Protein AF-D9J2D9-F1 (afdb_monomer_lite)

Radius of gyration: 13.53 Å; chains: 1; bounding box: 32×25×32 Å

InterPro domains:
  IPR009071 High mobility group box domain [PF00505] (1-61)
  IPR009071 High mobility group box domain [PS50118] (1-61)
  IPR009071 High mobility group box domain [SM00398] (1-61)
  IPR036910 High mobility group box domain superfamily [G3DSA:1.10.30.10] (1-61)
  IPR036910 High mobility group box domain superfamily [SSF47095] (1-61)
  IPR050140 SRY-related HMG-box transcription factor-like [PTHR10270] (1-61)

Organism: NCBI:txid80717

Secondary structure (DSSP, 8-state):
-HHHHHHHHHHHHHHHH-TTS-HHHHHHHHHHHHHHS-HHHHHHHHHHHHHHHHHHHHH--

Foldseek 3Di:
DLLVVQLVVCLVVVCVVPVPDDPVVSSVVSVVCVVVDDPVSSVVSVVVVVVVVVVCVVVPD

pLDDT: mean 90.58, std 5.35, range [64.12, 94.5]

Sequence (61 aa):
NAWIIYRSANHAIVKNANPGLSNNEISSLISRMWCDESAAVRKHYSQLAELAKLQHQRDYP

Structure (mmCIF, N/CA/C/O backbone):
data_AF-D9J2D9-F1
#
_entry.id   AF-D9J2D9-F1
#
loop_
_atom_site.group_PDB
_atom_site.id
_atom_site.type_symbol
_atom_site.label_atom_id
_atom_site.label_alt_id
_atom_site.label_comp_id
_atom_site.label_asym_id
_atom_site.label_entity_id
_atom_site.label_seq_id
_atom_site.pdbx_PDB_ins_code
_atom_site.Cartn_x
_atom_site.Cartn_y
_atom_site.Cartn_z
_atom_site.occupancy
_atom_site.B_iso_or_equiv
_atom_site.auth_seq_id
_atom_site.auth_comp_id
_atom_site.auth_asym_id
_atom_site.auth_atom_id
_atom_site.pdbx_PDB_model_num
ATOM 1 N N . ASN A 1 1 ? 7.688 2.313 -5.689 1.00 86.88 1 ASN A N 1
ATOM 2 C CA . ASN A 1 1 ? 7.595 1.361 -4.552 1.00 86.88 1 ASN A CA 1
ATOM 3 C C . ASN A 1 1 ? 6.210 0.739 -4.462 1.00 86.88 1 ASN A C 1
ATOM 5 O O . ASN A 1 1 ? 5.237 1.482 -4.412 1.00 86.88 1 ASN A O 1
ATOM 9 N N . ALA A 1 2 ? 6.129 -0.595 -4.396 1.00 91.75 2 ALA A N 1
ATOM 10 C CA . ALA A 1 2 ? 4.870 -1.360 -4.372 1.00 91.75 2 ALA A CA 1
ATOM 11 C C . ALA A 1 2 ? 3.953 -0.976 -3.204 1.00 91.75 2 ALA A C 1
ATOM 13 O O . ALA A 1 2 ? 2.770 -0.706 -3.396 1.00 91.75 2 ALA A O 1
ATOM 14 N N . TRP A 1 3 ? 4.533 -0.843 -2.008 1.00 89.94 3 TRP A N 1
ATOM 15 C CA . TRP A 1 3 ? 3.806 -0.453 -0.800 1.00 89.94 3 TRP A CA 1
ATOM 16 C C . TRP A 1 3 ? 3.152 0.932 -0.906 1.00 89.94 3 TRP A C 1
ATOM 18 O O . TRP A 1 3 ? 2.061 1.130 -0.389 1.00 89.94 3 TRP A O 1
ATOM 28 N N . ILE A 1 4 ? 3.773 1.888 -1.608 1.00 90.88 4 ILE A N 1
ATOM 29 C CA . ILE A 1 4 ? 3.211 3.239 -1.773 1.00 90.88 4 ILE A CA 1
ATOM 30 C C . ILE A 1 4 ? 1.954 3.201 -2.645 1.00 90.88 4 ILE A C 1
ATOM 32 O O . ILE A 1 4 ? 0.956 3.830 -2.301 1.00 90.88 4 ILE A O 1
ATOM 36 N N . ILE A 1 5 ? 1.983 2.425 -3.734 1.00 92.19 5 ILE A N 1
ATOM 37 C CA . ILE A 1 5 ? 0.827 2.234 -4.621 1.00 92.19 5 ILE A CA 1
ATOM 38 C C . ILE A 1 5 ? -0.301 1.543 -3.849 1.00 92.19 5 ILE A C 1
ATOM 40 O O . ILE A 1 5 ? -1.432 2.026 -3.837 1.00 92.19 5 ILE A O 1
ATOM 44 N N . TYR A 1 6 ? 0.029 0.462 -3.137 1.00 93.38 6 TYR A N 1
ATOM 45 C CA . TYR A 1 6 ? -0.921 -0.274 -2.307 1.00 93.38 6 TYR A CA 1
ATOM 46 C C . TYR A 1 6 ? -1.553 0.605 -1.224 1.00 93.38 6 TYR A C 1
ATOM 48 O O . TYR A 1 6 ? -2.775 0.641 -1.078 1.00 93.38 6 TYR A O 1
ATOM 56 N N . ARG A 1 7 ? -0.729 1.350 -0.480 1.00 93.81 7 ARG A N 1
ATOM 57 C CA . ARG A 1 7 ? -1.195 2.240 0.580 1.00 93.81 7 ARG A CA 1
ATOM 58 C C . ARG A 1 7 ? -2.084 3.333 0.026 1.00 93.81 7 ARG A C 1
ATOM 60 O O . ARG A 1 7 ? -3.131 3.558 0.607 1.00 93.81 7 ARG A O 1
ATOM 67 N N . SER A 1 8 ? -1.705 3.983 -1.072 1.00 92.00 8 SER A N 1
ATOM 68 C CA . SER A 1 8 ? -2.522 5.042 -1.674 1.00 92.00 8 SER A CA 1
ATOM 69 C C . SER A 1 8 ? -3.915 4.528 -2.061 1.00 92.00 8 SER A C 1
ATOM 71 O O . SER A 1 8 ? -4.919 5.132 -1.684 1.00 92.00 8 SER A O 1
ATOM 73 N N . ALA A 1 9 ? -3.980 3.356 -2.706 1.00 91.44 9 ALA A N 1
ATOM 74 C CA . ALA A 1 9 ? -5.240 2.725 -3.097 1.00 91.44 9 ALA A CA 1
ATOM 75 C C . ALA A 1 9 ? -6.124 2.367 -1.886 1.00 91.44 9 ALA A C 1
ATOM 77 O O . ALA A 1 9 ? -7.323 2.639 -1.885 1.00 91.44 9 ALA A O 1
ATOM 78 N N . ASN A 1 10 ? -5.531 1.807 -0.828 1.00 93.56 10 ASN A N 1
ATOM 79 C CA . ASN A 1 10 ? -6.270 1.373 0.360 1.00 93.56 10 ASN A CA 1
ATOM 80 C C . ASN A 1 10 ? -6.567 2.508 1.348 1.00 93.56 10 ASN A C 1
ATOM 82 O O . ASN A 1 10 ? -7.519 2.418 2.118 1.00 93.56 10 ASN A O 1
ATOM 86 N N . HIS A 1 11 ? -5.791 3.591 1.336 1.00 93.06 11 HIS A N 1
ATOM 87 C CA . HIS A 1 11 ? -5.944 4.693 2.283 1.00 93.06 11 HIS A CA 1
ATOM 88 C C . HIS A 1 11 ? -7.312 5.356 2.165 1.00 93.06 11 HIS A C 1
ATOM 90 O O . HIS A 1 11 ? -7.955 5.603 3.182 1.00 93.06 11 HIS A O 1
ATOM 96 N N . ALA A 1 12 ? -7.786 5.596 0.940 1.00 91.19 12 ALA A N 1
ATOM 97 C CA . ALA A 1 12 ? -9.119 6.147 0.716 1.00 91.19 12 ALA A CA 1
ATOM 98 C C . ALA A 1 12 ? -10.218 5.211 1.245 1.00 91.19 12 ALA A C 1
ATOM 100 O O . ALA A 1 12 ? -11.146 5.673 1.904 1.00 91.19 12 ALA A O 1
ATOM 101 N N . ILE A 1 13 ? -10.073 3.901 1.026 1.00 92.50 13 ILE A N 1
ATOM 102 C CA . ILE A 1 13 ? -11.034 2.881 1.468 1.00 92.50 13 ILE A CA 1
ATOM 103 C C . ILE A 1 13 ? -11.090 2.827 2.997 1.00 92.50 13 ILE A C 1
ATOM 105 O O . ILE A 1 13 ? -12.165 2.953 3.581 1.00 92.50 13 ILE A O 1
ATOM 109 N N . VAL A 1 14 ? -9.933 2.704 3.655 1.00 92.88 14 VAL A N 1
ATOM 110 C CA . VAL A 1 14 ? -9.844 2.621 5.120 1.00 92.88 14 VAL A CA 1
ATOM 111 C C . VAL A 1 14 ? -10.326 3.912 5.772 1.00 92.88 14 VAL A C 1
ATOM 113 O O . VAL A 1 14 ? -11.066 3.846 6.751 1.00 92.88 14 VAL A O 1
ATOM 116 N N . LYS A 1 15 ? -9.956 5.075 5.220 1.00 92.75 15 LYS A N 1
ATOM 117 C CA . LYS A 1 15 ? -10.408 6.380 5.716 1.00 92.75 15 LYS A CA 1
ATOM 118 C C . LYS A 1 15 ? -11.916 6.553 5.563 1.00 92.75 15 LYS A C 1
ATOM 120 O O . LYS A 1 15 ? -12.550 7.101 6.452 1.00 92.75 15 LYS A O 1
ATOM 125 N N . ASN A 1 16 ? -12.493 6.088 4.457 1.00 92.19 16 ASN A N 1
ATOM 126 C CA . ASN A 1 16 ? -13.935 6.176 4.245 1.00 92.19 16 ASN A CA 1
ATOM 127 C C . ASN A 1 16 ? -14.710 5.212 5.155 1.00 92.19 16 ASN A C 1
ATOM 129 O O . ASN A 1 16 ? -15.759 5.570 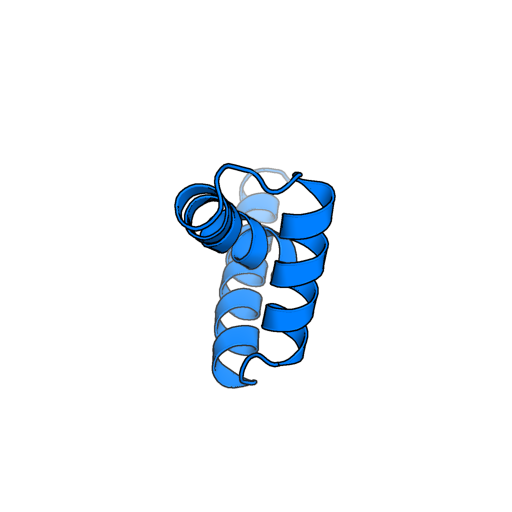5.675 1.00 92.19 16 ASN A O 1
ATOM 133 N N . ALA A 1 17 ? -14.175 4.011 5.384 1.00 92.25 17 ALA A N 1
ATOM 134 C CA . ALA A 1 17 ? -14.747 3.054 6.328 1.00 92.25 17 ALA A CA 1
ATOM 135 C C . ALA A 1 17 ? -14.590 3.508 7.791 1.00 92.25 1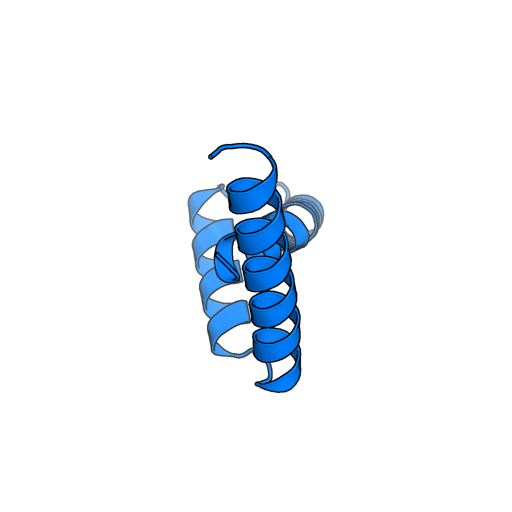7 ALA A C 1
ATOM 137 O O . ALA A 1 17 ? -15.427 3.186 8.628 1.00 92.25 17 ALA A O 1
ATOM 138 N N . ASN A 1 18 ? -13.529 4.259 8.099 1.00 89.38 18 ASN A N 1
ATOM 139 C CA . ASN A 1 18 ? -13.199 4.712 9.447 1.00 89.38 18 ASN A CA 1
ATOM 140 C C . ASN A 1 18 ? -12.790 6.197 9.443 1.00 89.38 18 ASN A C 1
ATOM 142 O O . ASN A 1 18 ? -11.611 6.520 9.621 1.00 89.38 18 ASN A O 1
ATOM 146 N N . PRO A 1 19 ? -13.747 7.124 9.266 1.00 88.12 19 PRO A N 1
ATOM 147 C CA . PRO A 1 19 ? -13.451 8.552 9.145 1.00 88.12 19 PRO A CA 1
ATOM 148 C C . PRO A 1 19 ? -12.868 9.174 10.422 1.00 88.12 19 PRO A C 1
ATOM 150 O O . PRO A 1 19 ? -12.300 10.261 10.359 1.00 88.12 19 PRO A O 1
ATOM 153 N N . GLY A 1 20 ? -12.987 8.494 11.567 1.00 91.12 20 GLY A N 1
ATOM 154 C CA . GLY A 1 20 ? -12.410 8.921 12.844 1.00 91.12 20 GLY A CA 1
ATOM 155 C C . GLY A 1 20 ? -10.961 8.483 13.082 1.00 91.12 20 GLY A C 1
ATOM 156 O O . GLY A 1 20 ? -10.361 8.946 14.047 1.00 91.12 20 GLY A O 1
ATOM 157 N N . LEU A 1 21 ? -10.392 7.607 12.243 1.00 92.06 21 LEU A N 1
ATOM 158 C CA . LEU A 1 21 ? -9.008 7.161 12.421 1.00 92.06 21 LEU A CA 1
ATOM 159 C C . LEU A 1 21 ? -8.017 8.214 11.934 1.00 92.06 21 LEU A C 1
ATOM 161 O O . LEU A 1 21 ? -8.170 8.821 10.870 1.00 92.06 21 LEU A O 1
ATOM 165 N N . SER A 1 22 ? -6.940 8.377 12.695 1.00 93.12 22 SER A N 1
ATOM 166 C CA . SER A 1 22 ? -5.822 9.221 12.294 1.00 93.12 22 SER A CA 1
ATOM 167 C C . SER A 1 22 ? -5.039 8.591 11.137 1.00 93.12 22 SER A C 1
ATOM 169 O O . SER A 1 22 ? -4.964 7.369 10.983 1.00 93.12 22 SER A O 1
ATOM 171 N N . ASN A 1 23 ? -4.359 9.421 10.341 1.00 90.06 23 ASN A N 1
ATOM 172 C CA . ASN A 1 23 ? -3.512 8.934 9.244 1.00 90.06 23 ASN A CA 1
ATOM 173 C C . ASN A 1 23 ? -2.441 7.926 9.720 1.00 90.06 23 ASN A C 1
ATOM 175 O O . ASN A 1 23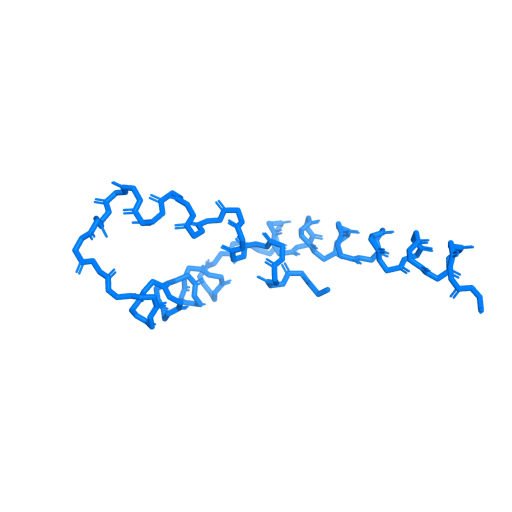 ? -2.055 7.030 8.963 1.00 90.06 23 ASN A O 1
ATOM 179 N N . ASN A 1 24 ? -1.968 8.046 10.965 1.00 92.12 24 ASN A N 1
ATOM 180 C CA . ASN A 1 24 ? -0.995 7.125 11.560 1.00 92.12 24 ASN A CA 1
ATOM 181 C C . ASN A 1 24 ? -1.605 5.743 11.831 1.00 92.12 24 ASN A C 1
ATOM 183 O O . ASN A 1 24 ? -0.988 4.721 11.514 1.00 92.12 24 ASN A O 1
ATOM 187 N N . GLU A 1 25 ? -2.831 5.702 12.351 1.00 93.81 25 GLU A N 1
ATOM 188 C CA . GLU A 1 25 ? -3.566 4.456 12.587 1.00 93.81 25 GLU A CA 1
ATOM 189 C C . GLU A 1 25 ? -3.918 3.770 11.270 1.00 93.81 25 GLU A C 1
ATOM 191 O O . GLU A 1 25 ? -3.661 2.577 11.112 1.00 93.81 25 GLU A O 1
ATOM 196 N N . ILE A 1 26 ? -4.387 4.538 10.281 1.00 93.75 26 ILE A N 1
ATOM 197 C CA . ILE A 1 26 ? -4.659 4.033 8.930 1.00 93.75 26 ILE A CA 1
ATOM 198 C C . ILE A 1 26 ? -3.388 3.424 8.324 1.00 93.75 26 ILE A C 1
ATOM 200 O O . ILE A 1 26 ? -3.417 2.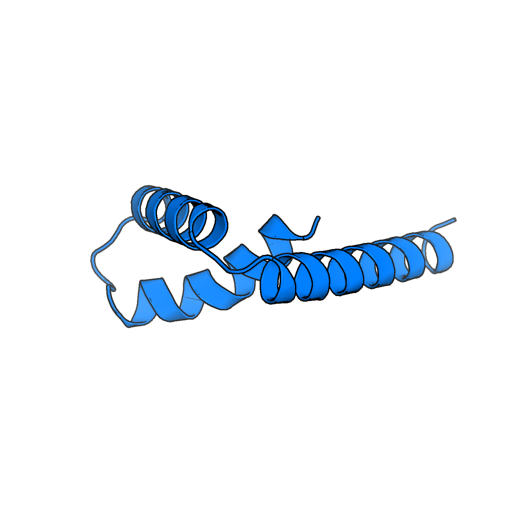333 7.758 1.00 93.75 26 ILE A O 1
ATOM 204 N N . SER A 1 27 ? -2.243 4.093 8.477 1.00 92.00 27 SER A N 1
ATOM 205 C CA . SER A 1 27 ? -0.965 3.595 7.950 1.00 92.00 27 SER A CA 1
ATOM 206 C C . SER A 1 27 ? -0.513 2.309 8.643 1.00 92.00 27 SER A C 1
ATOM 208 O O . SER A 1 27 ? -0.005 1.402 7.980 1.00 92.00 27 SER A O 1
ATOM 210 N N . SER A 1 28 ? -0.733 2.205 9.953 1.00 94.50 28 SER A N 1
ATOM 211 C CA . SER A 1 28 ? -0.431 1.000 10.731 1.00 94.50 28 SER A CA 1
ATOM 212 C C . SER A 1 28 ? -1.331 -0.169 10.327 1.00 94.50 28 SER A C 1
ATOM 214 O O . SER A 1 28 ? -0.844 -1.283 10.128 1.00 94.50 28 SER A O 1
ATOM 216 N N . LEU A 1 29 ? -2.627 0.093 10.123 1.00 93.75 29 LEU A N 1
ATOM 217 C CA . LEU A 1 29 ? -3.593 -0.905 9.672 1.00 93.75 29 LEU A CA 1
ATOM 218 C C . LEU A 1 29 ? -3.239 -1.431 8.280 1.00 93.75 29 LEU A C 1
ATOM 220 O O . LEU A 1 29 ? -3.100 -2.636 8.099 1.00 93.75 29 LEU A O 1
ATOM 224 N N . ILE A 1 30 ? -3.007 -0.536 7.319 1.00 94.38 30 ILE A N 1
ATOM 225 C CA . ILE A 1 30 ? -2.633 -0.910 5.948 1.00 94.38 30 ILE A CA 1
ATOM 226 C C . ILE A 1 30 ? -1.311 -1.678 5.927 1.00 94.38 30 ILE A C 1
ATOM 228 O O . ILE A 1 30 ? -1.147 -2.596 5.128 1.00 94.38 30 ILE A O 1
ATOM 232 N N . SER A 1 31 ? -0.365 -1.337 6.806 1.00 93.69 31 SER A N 1
ATOM 233 C CA . SER A 1 31 ? 0.896 -2.079 6.911 1.00 93.69 31 SER A CA 1
ATOM 234 C C . SER A 1 31 ? 0.670 -3.508 7.401 1.00 93.69 31 SER A C 1
ATOM 236 O O . SER A 1 31 ? 1.265 -4.431 6.851 1.00 93.69 31 SER A O 1
ATOM 238 N N . ARG A 1 32 ? -0.236 -3.717 8.369 1.00 94.25 32 ARG A N 1
ATOM 239 C CA . ARG A 1 32 ? -0.661 -5.068 8.771 1.00 94.25 32 ARG A CA 1
ATOM 240 C C . ARG A 1 32 ? -1.381 -5.797 7.645 1.00 94.25 32 ARG A C 1
ATOM 242 O O . ARG A 1 32 ? -1.016 -6.932 7.374 1.00 94.25 32 ARG A O 1
ATOM 249 N N . MET A 1 33 ? -2.315 -5.137 6.955 1.00 92.81 33 MET A N 1
ATOM 250 C CA . MET A 1 33 ? -2.997 -5.715 5.791 1.00 92.81 33 MET A CA 1
ATOM 251 C C . MET A 1 33 ? -1.979 -6.175 4.755 1.00 92.81 33 MET A C 1
ATOM 253 O O . MET A 1 33 ? -2.010 -7.321 4.353 1.00 92.81 33 MET A O 1
ATOM 257 N N . TRP A 1 34 ? -1.005 -5.335 4.399 1.00 92.88 34 TRP A N 1
ATOM 258 C CA . TRP A 1 34 ? 0.059 -5.701 3.464 1.00 92.88 34 TRP A CA 1
ATOM 259 C C . TRP A 1 34 ? 0.881 -6.911 3.933 1.00 92.88 34 TRP A C 1
ATOM 261 O O . TRP A 1 34 ? 1.251 -7.748 3.109 1.00 92.88 34 TRP A O 1
ATOM 271 N N . CYS A 1 35 ? 1.166 -7.015 5.238 1.00 92.19 35 CYS A N 1
ATOM 272 C CA . CYS A 1 35 ? 1.864 -8.151 5.852 1.00 92.19 35 CYS A CA 1
ATOM 273 C C . CYS A 1 35 ? 1.045 -9.456 5.864 1.00 92.19 35 CYS A C 1
ATOM 275 O O . CYS A 1 35 ? 1.645 -10.529 5.802 1.00 92.19 35 CYS A O 1
ATOM 277 N N . ASP A 1 36 ? -0.280 -9.365 5.896 1.00 94.06 36 ASP A N 1
ATOM 278 C CA . ASP A 1 36 ? -1.197 -10.512 5.834 1.00 94.06 36 ASP A CA 1
ATOM 279 C C . ASP A 1 36 ? -1.616 -10.855 4.391 1.00 94.06 36 ASP A C 1
ATOM 281 O O . ASP A 1 36 ? -2.047 -11.960 4.079 1.00 94.06 36 ASP A O 1
ATOM 285 N N . GLU A 1 37 ? -1.432 -9.901 3.480 1.00 93.06 37 GLU A N 1
ATOM 286 C CA . GLU A 1 37 ? -1.859 -10.001 2.096 1.00 93.06 37 GLU A CA 1
ATOM 287 C C . GLU A 1 37 ? -1.142 -11.125 1.337 1.00 93.06 37 GLU A C 1
ATOM 289 O O . GLU A 1 37 ? 0.056 -11.386 1.513 1.00 93.06 37 GLU A O 1
ATOM 294 N N . SER A 1 38 ? -1.871 -11.750 0.413 1.00 93.94 38 SER A N 1
ATOM 295 C CA . SER A 1 38 ? -1.362 -12.879 -0.360 1.00 93.94 38 SER A CA 1
ATOM 296 C C . SER A 1 38 ? -0.153 -12.514 -1.237 1.00 93.94 38 SER A C 1
ATOM 298 O O . SER A 1 38 ? -0.010 -11.403 -1.762 1.00 93.94 38 SER A O 1
ATOM 300 N N . ALA A 1 39 ? 0.715 -13.502 -1.479 1.00 91.25 39 ALA A N 1
ATOM 301 C CA . ALA A 1 39 ? 1.879 -13.332 -2.351 1.00 91.25 39 ALA A CA 1
ATOM 302 C C . ALA A 1 39 ? 1.495 -12.901 -3.781 1.00 91.25 39 ALA A C 1
ATOM 304 O O . ALA A 1 39 ? 2.248 -12.170 -4.426 1.00 91.25 39 ALA A O 1
ATOM 305 N N . ALA A 1 40 ? 0.317 -13.313 -4.264 1.00 93.12 40 ALA A N 1
ATOM 306 C CA . ALA A 1 40 ? -0.201 -12.927 -5.574 1.00 93.12 40 ALA A CA 1
ATOM 307 C C . ALA A 1 40 ? -0.451 -11.413 -5.664 1.00 93.12 40 ALA A C 1
ATOM 309 O O . ALA A 1 40 ? 0.007 -10.764 -6.606 1.00 93.12 40 ALA A O 1
ATOM 310 N N . VAL A 1 41 ? -1.100 -10.838 -4.651 1.00 92.31 41 VAL A N 1
ATOM 311 C CA . VAL A 1 41 ? -1.376 -9.399 -4.583 1.00 92.31 41 VAL A CA 1
ATOM 312 C C . VAL A 1 41 ? -0.077 -8.612 -4.429 1.00 92.31 41 VAL A C 1
ATOM 314 O O . VAL A 1 41 ? 0.163 -7.667 -5.180 1.00 92.31 41 VAL A O 1
ATOM 317 N N . ARG A 1 42 ? 0.835 -9.044 -3.547 1.00 91.31 42 ARG A N 1
ATOM 318 C CA . ARG A 1 42 ? 2.160 -8.408 -3.436 1.00 91.31 42 ARG A CA 1
ATOM 319 C C . ARG A 1 42 ? 2.909 -8.405 -4.765 1.00 91.31 42 ARG A C 1
ATOM 321 O O . ARG A 1 42 ? 3.482 -7.384 -5.135 1.00 91.31 42 ARG A O 1
ATOM 328 N N . LYS A 1 43 ? 2.878 -9.519 -5.504 1.00 93.56 43 LYS A N 1
ATOM 329 C CA . LYS A 1 4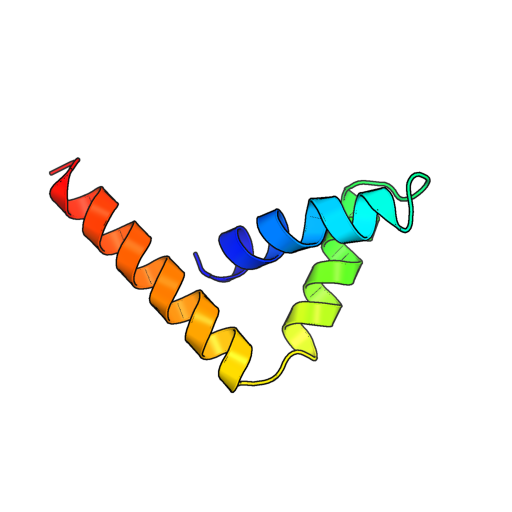3 ? 3.501 -9.630 -6.830 1.00 93.56 43 LYS A CA 1
ATOM 330 C C . LYS A 1 43 ? 2.860 -8.671 -7.834 1.00 93.56 43 LYS A C 1
ATOM 332 O O . LYS A 1 43 ? 3.594 -8.003 -8.558 1.00 93.56 43 LYS A O 1
ATOM 337 N N . HIS A 1 44 ? 1.533 -8.556 -7.835 1.00 94.44 44 HIS A N 1
ATOM 338 C CA . HIS A 1 44 ? 0.807 -7.612 -8.685 1.00 94.44 44 HIS A CA 1
ATOM 339 C C . HIS A 1 44 ? 1.255 -6.160 -8.437 1.00 94.44 44 HIS A C 1
ATOM 341 O O . HIS A 1 44 ? 1.658 -5.462 -9.367 1.00 94.44 44 HIS A O 1
ATOM 347 N N . TYR A 1 45 ? 1.296 -5.719 -7.175 1.00 93.31 45 TYR A N 1
ATOM 348 C CA . TYR A 1 45 ? 1.746 -4.364 -6.835 1.00 93.31 45 TYR A CA 1
ATOM 349 C C . TYR A 1 45 ? 3.248 -4.143 -7.059 1.00 93.31 45 TYR A C 1
ATOM 351 O O . TYR A 1 45 ? 3.657 -3.032 -7.403 1.00 93.31 45 TYR A O 1
ATOM 359 N N . SER A 1 46 ? 4.078 -5.178 -6.908 1.00 92.69 46 SER A N 1
ATOM 360 C CA . SER A 1 46 ? 5.496 -5.122 -7.283 1.00 92.69 46 SER A CA 1
ATOM 361 C C . SER A 1 46 ? 5.679 -4.904 -8.782 1.00 92.69 46 SER A C 1
ATOM 363 O O . SER A 1 46 ? 6.471 -4.049 -9.165 1.00 92.69 46 SER A O 1
ATOM 365 N N . GLN A 1 47 ? 4.905 -5.591 -9.626 1.00 94.00 47 GLN A N 1
ATOM 366 C CA . GLN A 1 47 ? 4.928 -5.372 -11.076 1.00 94.00 47 GLN A CA 1
ATOM 367 C C . GLN A 1 47 ? 4.483 -3.952 -11.444 1.00 94.00 47 GLN A C 1
ATOM 369 O O . GLN A 1 47 ? 5.148 -3.296 -12.241 1.00 94.00 47 GLN A O 1
ATOM 374 N N . LEU A 1 48 ? 3.414 -3.442 -10.821 1.00 92.44 48 LEU A N 1
ATOM 375 C CA . LEU A 1 48 ? 2.970 -2.056 -11.018 1.00 92.44 48 LEU A CA 1
ATOM 376 C C . LEU A 1 48 ? 4.051 -1.043 -10.627 1.00 92.44 48 LEU A C 1
ATOM 378 O O . LEU A 1 48 ? 4.272 -0.062 -11.333 1.00 92.44 48 LEU A O 1
ATOM 382 N N . ALA A 1 49 ? 4.747 -1.279 -9.514 1.00 92.75 49 ALA A N 1
ATOM 383 C CA . ALA A 1 49 ? 5.830 -0.407 -9.081 1.00 92.75 49 ALA A CA 1
ATOM 384 C C . ALA A 1 49 ? 7.041 -0.449 -10.015 1.00 92.75 49 ALA A C 1
ATOM 386 O O . ALA A 1 49 ? 7.654 0.596 -10.231 1.00 92.75 49 ALA A O 1
ATOM 387 N N . GLU A 1 50 ? 7.370 -1.620 -10.558 1.00 91.69 50 GLU A N 1
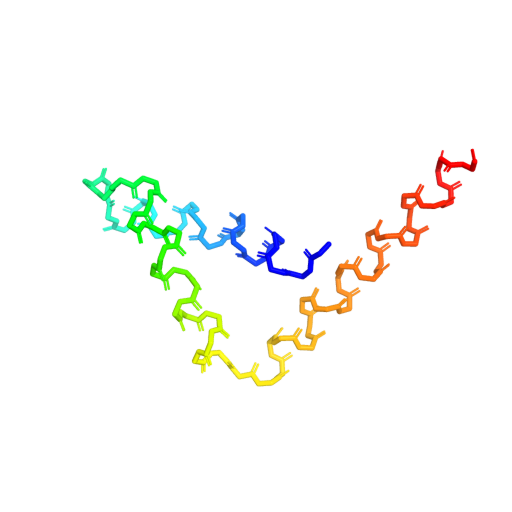ATOM 388 C CA . GLU A 1 50 ? 8.442 -1.779 -11.540 1.00 91.69 50 GLU A CA 1
ATOM 389 C C . GLU A 1 50 ? 8.098 -1.035 -12.835 1.00 91.69 50 GLU A C 1
ATOM 391 O O . GLU A 1 50 ? 8.907 -0.257 -13.332 1.00 91.69 50 GLU A O 1
ATOM 396 N N . LEU A 1 51 ? 6.863 -1.179 -13.329 1.00 91.19 51 LEU A N 1
ATOM 397 C CA . LEU A 1 51 ? 6.372 -0.453 -14.505 1.00 91.19 51 LEU A CA 1
ATOM 398 C C . LEU A 1 51 ? 6.418 1.063 -14.301 1.00 91.19 51 LEU A C 1
ATOM 400 O O . LEU A 1 51 ? 6.926 1.778 -15.161 1.00 91.19 51 LEU A O 1
ATOM 404 N N . ALA A 1 52 ? 5.955 1.550 -13.146 1.00 88.19 52 ALA A N 1
ATOM 405 C CA . ALA A 1 52 ? 6.010 2.972 -12.814 1.00 88.19 52 ALA A CA 1
ATOM 406 C C . ALA A 1 52 ? 7.458 3.489 -12.733 1.00 88.19 52 ALA A C 1
ATOM 408 O O . ALA A 1 52 ? 7.749 4.598 -13.178 1.00 88.19 52 ALA A O 1
ATOM 409 N N . LYS A 1 53 ? 8.385 2.680 -12.203 1.00 87.25 53 LYS A N 1
ATOM 410 C CA . LYS A 1 53 ? 9.816 3.014 -12.153 1.00 87.25 53 LYS A CA 1
ATOM 411 C C . LYS A 1 53 ? 10.429 3.075 -13.554 1.00 87.25 53 LYS A C 1
ATOM 413 O O . LYS A 1 53 ? 11.179 4.005 -13.835 1.00 87.25 53 LYS A O 1
ATOM 418 N N . LEU A 1 54 ? 10.107 2.112 -14.418 1.00 87.69 54 LEU A N 1
ATOM 419 C CA . LEU A 1 54 ? 10.582 2.068 -15.803 1.00 87.69 54 LEU A CA 1
ATOM 420 C C . LEU A 1 54 ? 10.051 3.245 -16.626 1.00 87.69 54 LEU A C 1
ATOM 422 O O . LEU A 1 54 ? 10.809 3.835 -17.389 1.00 87.69 54 LEU A O 1
ATOM 426 N N . GLN A 1 55 ? 8.776 3.608 -16.455 1.00 86.56 55 GLN A N 1
ATOM 427 C CA . GLN A 1 55 ? 8.205 4.808 -17.074 1.00 86.56 55 GLN A CA 1
ATOM 428 C C . GLN A 1 55 ? 8.935 6.064 -16.601 1.00 86.56 55 GLN A C 1
ATOM 430 O O . GLN A 1 55 ? 9.426 6.825 -17.424 1.00 86.56 55 GLN A O 1
ATOM 435 N N . HIS A 1 56 ? 9.114 6.224 -15.288 1.00 84.19 56 HIS A N 1
ATOM 436 C CA . HIS A 1 56 ? 9.813 7.385 -14.747 1.00 84.19 56 HIS A CA 1
ATOM 437 C C . HIS A 1 56 ? 11.265 7.488 -15.242 1.00 84.19 56 HIS A C 1
ATOM 439 O O . HIS A 1 56 ? 11.694 8.571 -15.611 1.00 84.19 56 HIS A O 1
ATOM 445 N N . GLN A 1 57 ? 12.002 6.372 -15.325 1.00 83.94 57 GLN A N 1
ATOM 446 C CA . GLN A 1 57 ? 13.351 6.358 -15.913 1.00 83.94 57 GLN A CA 1
ATOM 447 C C . GLN A 1 57 ? 13.372 6.704 -17.405 1.00 83.94 57 GLN A C 1
ATOM 449 O O . GLN A 1 57 ? 14.351 7.268 -17.879 1.00 83.94 57 GLN A O 1
ATOM 454 N N . ARG A 1 58 ? 12.334 6.336 -18.164 1.00 82.12 58 ARG A N 1
ATOM 455 C CA . ARG A 1 58 ? 12.240 6.682 -19.591 1.00 82.12 58 ARG A CA 1
ATOM 456 C C . ARG A 1 58 ? 11.916 8.155 -19.804 1.00 82.12 58 ARG A C 1
ATOM 458 O O . ARG A 1 58 ? 12.445 8.745 -20.739 1.00 82.12 58 ARG A O 1
ATOM 465 N N . ASP A 1 59 ? 11.050 8.711 -18.965 1.00 79.69 59 ASP A N 1
ATOM 466 C CA . ASP A 1 59 ? 10.576 10.090 -19.094 1.00 79.69 59 ASP A CA 1
ATOM 467 C C . ASP A 1 59 ? 11.548 11.109 -18.468 1.00 79.69 59 ASP A C 1
ATOM 469 O O . ASP A 1 59 ? 11.544 12.276 -18.857 1.00 79.69 59 ASP A O 1
ATOM 473 N N . TYR A 1 60 ? 12.404 10.672 -17.535 1.00 69.62 60 TYR A N 1
ATOM 474 C CA . TYR A 1 60 ? 13.388 11.503 -16.831 1.00 69.62 60 TYR A CA 1
ATOM 475 C C . TYR A 1 60 ? 14.793 10.860 -16.852 1.00 69.62 60 TYR A C 1
ATOM 477 O O . TYR A 1 60 ? 15.196 10.258 -15.850 1.00 69.62 60 TYR A O 1
ATOM 485 N N . PRO A 1 61 ? 15.516 10.941 -17.987 1.00 64.12 61 PRO A N 1
ATOM 486 C CA . PRO A 1 61 ? 16.892 10.455 -18.122 1.00 64.12 61 PRO A CA 1
ATOM 487 C C . PRO A 1 61 ? 17.932 11.303 -17.374 1.00 64.12 61 PRO A C 1
ATOM 489 O O . PRO A 1 61 ? 17.722 12.529 -17.218 1.00 64.12 61 PRO A O 1
#